Protein AF-A0A436DFE8-F1 (afdb_monomer_lite)

Radius of gyration: 16.12 Å; chains: 1; bounding box: 27×28×52 Å

pLDDT: mean 70.56, std 18.18, range [44.34, 97.19]

Foldseek 3Di:
DPVVVVCVVVVVPPLQPDPVNPDPPVRDDPVQLQQQQQQDPQADFAFRDRHGNHSHLPDDGPDPVSVLRSQLSVCSNVVVDDSNSVVD

Structure (mmCIF, N/CA/C/O backbone):
data_AF-A0A436DFE8-F1
#
_entry.id   AF-A0A436DFE8-F1
#
loop_
_atom_site.group_PDB
_atom_site.id
_atom_site.type_symbol
_atom_site.label_atom_id
_atom_site.label_alt_id
_atom_site.label_comp_id
_atom_site.label_asym_id
_atom_site.label_entity_id
_atom_site.label_seq_id
_atom_site.pdbx_PDB_ins_code
_atom_site.Cartn_x
_atom_site.Cartn_y
_atom_site.Cartn_z
_atom_site.occupancy
_atom_site.B_iso_or_equiv
_atom_site.auth_seq_id
_atom_site.auth_comp_id
_atom_site.auth_asym_id
_atom_site.auth_atom_id
_atom_site.pdbx_PDB_model_num
ATOM 1 N N . MET A 1 1 ? -5.251 -17.773 -41.885 1.00 52.94 1 MET A N 1
ATOM 2 C CA . MET A 1 1 ? -4.217 -17.952 -40.835 1.00 52.94 1 MET A CA 1
ATOM 3 C C . MET A 1 1 ? -3.166 -16.824 -40.814 1.00 52.94 1 MET A C 1
ATOM 5 O O . MET A 1 1 ? -2.004 -17.087 -40.550 1.00 52.94 1 MET A O 1
ATOM 9 N N . ARG A 1 2 ? -3.537 -15.559 -41.081 1.00 53.19 2 ARG A N 1
ATOM 10 C CA . ARG A 1 2 ? -2.611 -14.403 -41.001 1.00 53.19 2 ARG A CA 1
ATOM 11 C C . ARG A 1 2 ? -3.064 -13.318 -40.015 1.00 53.19 2 ARG A C 1
ATOM 13 O O . ARG A 1 2 ? -2.228 -12.593 -39.504 1.00 53.19 2 ARG A O 1
ATOM 20 N N . ALA A 1 3 ? -4.357 -13.265 -39.685 1.00 49.53 3 ALA A N 1
ATOM 21 C CA . ALA A 1 3 ? -4.904 -12.303 -38.725 1.00 49.53 3 ALA A CA 1
ATOM 22 C C . ALA A 1 3 ? -4.578 -12.638 -37.255 1.00 49.53 3 ALA A C 1
ATOM 24 O O . ALA A 1 3 ? -4.514 -11.742 -36.426 1.00 49.53 3 ALA A O 1
ATOM 25 N N . VAL A 1 4 ? -4.314 -13.911 -36.931 1.00 52.50 4 VAL A N 1
ATOM 26 C CA . VAL A 1 4 ? -4.018 -14.351 -35.551 1.00 52.50 4 VAL A CA 1
ATOM 27 C C . VAL A 1 4 ? -2.628 -13.882 -35.085 1.00 52.50 4 VAL A C 1
ATOM 29 O O . VAL A 1 4 ? -2.419 -13.644 -33.902 1.00 52.50 4 VAL A O 1
ATOM 32 N N . LEU A 1 5 ? -1.692 -13.661 -36.016 1.00 52.03 5 LEU A N 1
ATOM 33 C CA . LEU A 1 5 ? -0.318 -13.236 -35.711 1.00 52.03 5 LEU A CA 1
ATOM 34 C C . LEU A 1 5 ? -0.187 -11.736 -35.388 1.00 52.03 5 LEU A C 1
ATOM 36 O O . LEU A 1 5 ? 0.825 -11.332 -34.828 1.00 52.03 5 LEU A O 1
ATOM 40 N N . ALA A 1 6 ? -1.196 -10.917 -35.704 1.00 52.16 6 ALA A N 1
ATOM 41 C CA . ALA A 1 6 ? -1.165 -9.470 -35.460 1.00 52.16 6 ALA A CA 1
ATOM 42 C C . ALA A 1 6 ? -1.773 -9.053 -34.107 1.00 52.16 6 ALA A C 1
ATOM 44 O O . ALA A 1 6 ? -1.614 -7.909 -33.696 1.00 52.16 6 ALA A O 1
ATOM 45 N N . ILE A 1 7 ? -2.455 -9.967 -33.407 1.00 54.28 7 ILE A N 1
ATOM 46 C CA . ILE A 1 7 ? -3.097 -9.695 -32.105 1.00 54.28 7 ILE A CA 1
ATOM 47 C C . ILE A 1 7 ? -2.149 -10.039 -30.943 1.00 54.28 7 ILE A C 1
ATOM 49 O O . ILE A 1 7 ? -2.234 -9.455 -29.866 1.00 54.28 7 ILE A O 1
ATOM 53 N N . LEU A 1 8 ? -1.184 -10.931 -31.182 1.00 51.66 8 LEU A N 1
ATOM 54 C CA . LEU A 1 8 ? -0.212 -11.373 -30.184 1.00 51.66 8 LEU A CA 1
ATOM 55 C C . LEU A 1 8 ? 0.646 -10.249 -29.561 1.00 51.66 8 LEU A C 1
ATOM 57 O O . LEU A 1 8 ? 0.847 -10.308 -28.353 1.00 51.66 8 LEU A O 1
ATOM 61 N N . PRO A 1 9 ? 1.121 -9.212 -30.288 1.00 51.69 9 PRO A N 1
ATOM 62 C CA . PRO A 1 9 ? 1.947 -8.176 -29.676 1.00 51.69 9 PRO A CA 1
ATOM 63 C C . PRO A 1 9 ? 1.129 -7.154 -28.874 1.00 51.69 9 PRO A C 1
ATOM 65 O O . PRO A 1 9 ? 1.699 -6.494 -28.015 1.00 51.69 9 PRO A O 1
ATOM 68 N N . LEU A 1 10 ? -0.190 -7.041 -29.091 1.00 50.44 10 LEU A N 1
ATOM 69 C CA . LEU A 1 10 ? -1.051 -6.143 -28.304 1.00 50.4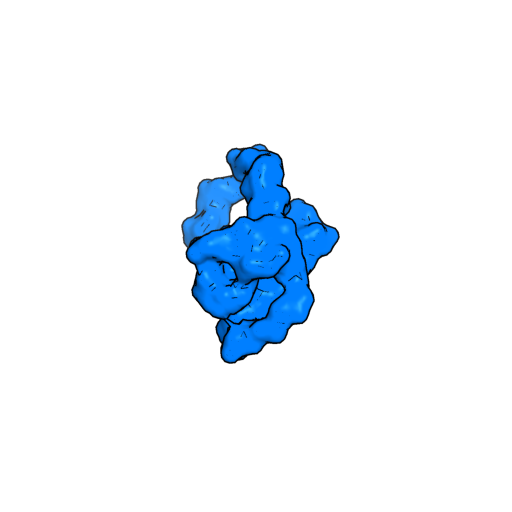4 10 LEU A CA 1
ATOM 70 C C . LEU A 1 10 ? -1.292 -6.654 -26.877 1.00 50.44 10 LEU A C 1
ATOM 72 O O . LEU A 1 10 ? -1.508 -5.852 -25.973 1.00 50.44 10 LEU A O 1
ATOM 76 N N . LEU A 1 11 ? -1.232 -7.971 -26.664 1.00 51.38 11 LEU A N 1
ATOM 77 C CA . LEU A 1 11 ? -1.452 -8.586 -25.351 1.00 51.38 11 LEU A CA 1
ATOM 78 C C . LEU A 1 11 ? -0.264 -8.409 -24.389 1.00 51.38 11 LEU A C 1
ATOM 80 O O . LEU A 1 11 ? -0.436 -8.565 -23.187 1.00 51.38 11 LEU A O 1
ATOM 84 N N . PHE A 1 12 ? 0.925 -8.056 -24.891 1.00 50.31 12 PHE A N 1
ATOM 85 C CA . PHE A 1 12 ? 2.130 -7.886 -24.066 1.00 50.31 12 PHE A CA 1
ATOM 86 C C . PHE A 1 12 ? 2.367 -6.449 -23.577 1.00 50.31 12 PHE A C 1
ATOM 88 O O . PHE A 1 12 ? 3.295 -6.222 -22.807 1.00 50.31 12 PHE A O 1
ATOM 95 N N . VAL A 1 13 ? 1.548 -5.474 -23.988 1.00 50.34 13 VAL A N 1
ATOM 96 C CA . VAL A 1 13 ? 1.761 -4.044 -23.665 1.00 50.34 13 VAL A CA 1
ATOM 97 C C . VAL A 1 13 ? 0.803 -3.520 -22.587 1.00 50.34 13 VAL A C 1
ATOM 99 O O . VAL A 1 13 ? 0.895 -2.368 -22.175 1.00 50.34 13 VAL A O 1
ATOM 102 N N . SER A 1 14 ? -0.141 -4.339 -22.120 1.00 51.94 14 SER A N 1
ATOM 103 C CA . SER A 1 14 ? -1.263 -3.868 -21.298 1.00 51.94 14 SER A CA 1
ATOM 104 C C . SER A 1 14 ? -0.971 -3.738 -19.802 1.00 51.94 14 SER A C 1
ATOM 106 O O . SER A 1 14 ? -1.751 -3.093 -19.110 1.00 51.94 14 SER A O 1
ATOM 108 N N . ALA A 1 15 ? 0.125 -4.304 -19.286 1.00 50.66 15 ALA A N 1
ATOM 109 C CA . ALA A 1 15 ? 0.414 -4.260 -17.847 1.00 50.66 15 ALA A CA 1
ATOM 110 C C . ALA A 1 15 ? 0.920 -2.884 -17.361 1.00 50.66 15 ALA A C 1
ATOM 112 O O . ALA A 1 15 ? 0.749 -2.551 -16.197 1.00 50.66 15 ALA A O 1
ATOM 113 N N . CYS A 1 16 ? 1.472 -2.048 -18.251 1.00 53.91 16 CYS A N 1
ATOM 114 C CA . CYS A 1 16 ? 2.082 -0.757 -17.891 1.00 53.91 16 CYS A CA 1
ATOM 115 C C . CYS A 1 16 ? 1.261 0.471 -18.333 1.00 53.91 16 CYS A C 1
ATOM 117 O O . CYS A 1 16 ? 1.800 1.570 -18.400 1.00 53.91 16 CYS A O 1
ATOM 119 N N . ALA A 1 17 ? -0.013 0.313 -18.706 1.00 51.09 17 ALA A N 1
ATOM 120 C CA . ALA A 1 17 ? -0.791 1.360 -19.382 1.00 51.09 17 ALA A CA 1
ATOM 121 C C . ALA A 1 17 ? -1.723 2.179 -18.461 1.00 51.09 17 ALA A C 1
ATOM 123 O O . ALA A 1 17 ? -2.662 2.813 -18.949 1.00 51.09 17 ALA A O 1
ATOM 124 N N . ASN A 1 18 ? -1.520 2.175 -17.137 1.00 52.00 18 ASN A N 1
ATOM 125 C CA . ASN A 1 18 ? -2.333 3.011 -16.248 1.00 52.00 18 ASN A CA 1
ATOM 126 C C . ASN A 1 18 ? -1.965 4.511 -16.430 1.00 52.00 18 ASN A C 1
ATOM 128 O O . ASN A 1 18 ? -0.796 4.830 -16.581 1.00 52.00 18 ASN A O 1
ATOM 132 N N . PRO A 1 19 ? -2.897 5.481 -16.453 1.00 45.06 19 PRO A N 1
ATOM 133 C CA . PRO A 1 19 ? -2.568 6.893 -16.730 1.00 45.06 19 PRO A CA 1
ATOM 134 C C . PRO A 1 19 ? -1.657 7.577 -15.692 1.00 45.06 19 PRO A C 1
ATOM 136 O O . PRO A 1 19 ? -1.135 8.659 -15.962 1.00 45.06 19 PRO A O 1
ATOM 139 N N . TRP A 1 20 ? -1.464 6.948 -14.529 1.00 45.66 20 TRP A N 1
ATOM 140 C CA . TRP A 1 20 ? -0.545 7.373 -13.471 1.00 45.66 20 TRP A CA 1
ATOM 141 C C . TRP A 1 20 ? 0.904 6.879 -13.708 1.00 45.66 20 TRP A C 1
ATOM 143 O O . TRP A 1 20 ? 1.816 7.376 -13.056 1.00 45.66 20 TRP A O 1
ATOM 153 N N . THR A 1 21 ? 1.144 6.013 -14.708 1.00 48.69 21 THR A N 1
ATOM 154 C CA . THR A 1 21 ? 2.471 5.514 -15.157 1.00 48.69 21 THR A CA 1
ATOM 155 C C . THR A 1 21 ? 3.333 6.528 -15.913 1.00 48.69 21 THR A C 1
ATOM 157 O O . THR A 1 21 ? 4.442 6.198 -16.333 1.00 48.69 21 THR A O 1
ATOM 160 N N . LYS A 1 22 ? 2.874 7.766 -16.143 1.00 44.34 22 LYS A N 1
ATOM 161 C CA . LYS A 1 22 ? 3.595 8.716 -17.016 1.00 44.34 22 LYS A CA 1
ATOM 162 C C . LYS A 1 22 ? 4.949 9.207 -16.486 1.00 44.34 22 LYS A C 1
ATOM 164 O O . LYS A 1 22 ? 5.590 10.000 -17.169 1.00 44.34 22 LYS A O 1
ATOM 169 N N . VAL A 1 23 ? 5.397 8.729 -15.330 1.00 48.41 23 VAL A N 1
ATOM 170 C CA . VAL A 1 23 ? 6.774 8.903 -14.872 1.00 48.41 23 VAL A CA 1
ATOM 171 C C . VAL A 1 23 ? 7.442 7.524 -14.876 1.00 48.41 23 VAL A C 1
ATOM 173 O O . VAL A 1 23 ? 7.062 6.675 -14.070 1.00 48.41 23 VAL A O 1
ATOM 176 N N . PRO A 1 24 ? 8.405 7.263 -15.778 1.00 52.38 24 PRO A N 1
ATOM 177 C CA . PRO A 1 24 ? 9.252 6.078 -15.701 1.00 52.38 24 PRO A CA 1
ATOM 178 C C . PRO A 1 24 ? 9.843 5.926 -14.289 1.00 52.38 24 PRO A C 1
ATOM 180 O O . PRO A 1 24 ? 10.374 6.885 -13.742 1.00 52.38 24 PRO A O 1
ATOM 183 N N . GLU A 1 25 ? 9.810 4.727 -13.696 1.00 49.66 25 GLU A N 1
ATOM 184 C CA . GLU A 1 25 ? 10.351 4.455 -12.341 1.00 49.66 25 GLU A CA 1
ATOM 185 C C . GLU A 1 25 ? 11.826 4.876 -12.186 1.00 49.66 25 GLU A C 1
ATOM 187 O O . GLU A 1 25 ? 12.259 5.260 -11.103 1.00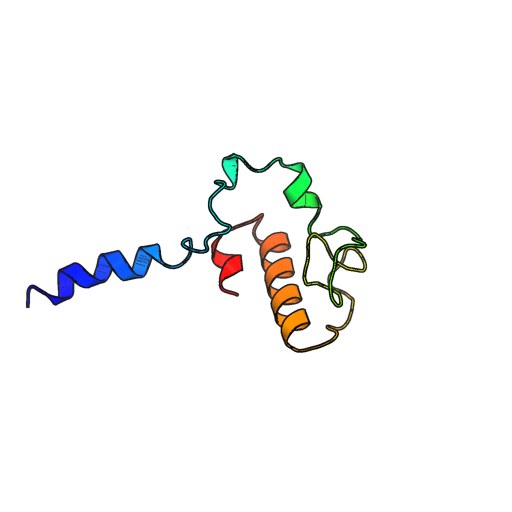 49.66 25 GLU A O 1
ATOM 192 N N . ALA A 1 26 ? 12.596 4.872 -13.279 1.00 51.94 26 ALA A N 1
ATOM 193 C CA . ALA A 1 26 ? 13.973 5.370 -13.316 1.00 51.94 26 ALA A CA 1
ATOM 194 C C . ALA A 1 26 ? 14.098 6.886 -13.041 1.00 51.94 26 ALA A C 1
ATOM 196 O O . ALA A 1 26 ? 15.187 7.365 -12.730 1.00 51.94 26 ALA A O 1
ATOM 197 N N . GLU A 1 27 ? 12.994 7.626 -13.148 1.00 50.62 27 GLU A N 1
ATOM 198 C CA . GLU A 1 27 ? 12.883 9.063 -12.891 1.00 50.62 27 GLU A CA 1
ATOM 199 C C . GLU A 1 27 ? 12.247 9.364 -11.522 1.00 50.62 27 GLU A C 1
ATOM 201 O O . GLU A 1 27 ? 12.294 10.507 -11.061 1.00 50.62 27 GLU A O 1
ATOM 206 N N . LEU A 1 28 ? 11.695 8.357 -10.826 1.00 51.69 28 LEU A N 1
ATOM 207 C CA . LEU A 1 28 ? 11.165 8.529 -9.474 1.00 51.69 28 LEU A CA 1
ATOM 208 C C . LEU A 1 28 ? 12.315 8.597 -8.452 1.00 51.69 28 LEU A C 1
ATOM 210 O O . LEU A 1 28 ? 13.177 7.712 -8.401 1.00 51.69 28 LEU A O 1
ATOM 214 N N . PRO A 1 29 ? 12.350 9.619 -7.577 1.00 51.97 29 PRO A N 1
ATOM 215 C CA . PRO A 1 29 ? 13.375 9.710 -6.551 1.00 51.97 29 PRO A CA 1
ATOM 216 C C . PRO A 1 29 ? 13.356 8.477 -5.634 1.00 51.97 29 PRO A C 1
ATOM 218 O O . PRO A 1 29 ? 12.341 8.166 -5.011 1.00 51.97 29 PRO A O 1
ATOM 221 N N . LYS A 1 30 ? 14.522 7.841 -5.443 1.00 51.59 30 LYS A N 1
ATOM 222 C CA . LYS A 1 30 ? 14.778 6.767 -4.459 1.00 51.59 30 LYS A CA 1
ATOM 223 C C . LYS A 1 30 ? 14.063 6.923 -3.092 1.00 51.59 30 LYS A C 1
ATOM 225 O O . LYS A 1 30 ? 13.649 5.898 -2.550 1.00 51.59 30 LYS A O 1
ATOM 230 N N . PRO A 1 31 ? 13.875 8.128 -2.506 1.00 53.00 31 PRO A N 1
ATOM 231 C CA . PRO A 1 31 ? 13.098 8.289 -1.270 1.00 53.00 31 PRO A CA 1
ATOM 232 C C . PRO A 1 31 ? 11.610 7.904 -1.357 1.00 53.00 31 PRO A C 1
ATOM 234 O O . PRO A 1 31 ? 11.059 7.511 -0.331 1.00 53.00 31 PRO A O 1
ATOM 237 N N . ILE A 1 32 ? 10.968 7.952 -2.531 1.00 52.09 32 ILE A N 1
ATOM 238 C CA . ILE A 1 32 ? 9.562 7.530 -2.704 1.00 52.09 32 ILE A CA 1
ATOM 239 C C . ILE A 1 32 ? 9.423 6.014 -2.489 1.00 52.09 32 ILE A C 1
ATOM 241 O O . ILE A 1 32 ? 8.462 5.548 -1.884 1.00 52.09 32 ILE A O 1
ATOM 245 N N . ARG A 1 33 ? 10.456 5.243 -2.843 1.00 51.28 33 ARG A N 1
ATOM 246 C CA . ARG A 1 33 ? 10.526 3.782 -2.655 1.00 51.28 33 ARG A CA 1
ATOM 247 C C . ARG A 1 33 ? 10.539 3.361 -1.179 1.00 51.28 33 ARG A C 1
ATOM 249 O O . ARG A 1 33 ? 10.043 2.300 -0.829 1.00 51.28 33 ARG A O 1
ATOM 256 N N . TYR A 1 34 ? 11.084 4.208 -0.304 1.00 55.44 34 TYR A N 1
ATOM 257 C CA . TYR A 1 34 ? 11.066 4.008 1.151 1.00 55.44 34 TYR A CA 1
ATOM 258 C C . TYR A 1 34 ? 9.786 4.534 1.813 1.00 55.44 34 TYR A C 1
ATOM 260 O O . TYR A 1 34 ? 9.585 4.291 3.001 1.00 55.44 34 TYR A O 1
ATOM 268 N N . ALA A 1 35 ? 8.943 5.277 1.090 1.00 59.56 35 ALA A N 1
ATOM 269 C CA . ALA A 1 35 ? 7.731 5.867 1.649 1.00 59.56 35 ALA A CA 1
ATOM 270 C C . ALA A 1 35 ? 6.610 4.832 1.835 1.00 59.56 35 ALA A C 1
ATOM 272 O O . ALA A 1 35 ? 5.875 4.935 2.809 1.00 59.56 35 ALA A O 1
ATOM 273 N N . MET A 1 36 ? 6.540 3.805 0.974 1.00 59.91 36 MET A N 1
ATOM 274 C CA . MET A 1 36 ? 5.514 2.744 1.009 1.00 59.91 36 MET A CA 1
ATOM 275 C C . MET A 1 36 ? 5.553 1.889 2.291 1.00 59.91 36 MET A C 1
ATOM 277 O O . MET A 1 36 ? 4.533 1.365 2.708 1.00 59.91 36 MET A O 1
ATOM 281 N N . ALA A 1 37 ? 6.705 1.791 2.965 1.00 62.06 37 ALA A N 1
ATOM 282 C CA . ALA A 1 37 ? 6.878 1.053 4.225 1.00 62.06 37 ALA A CA 1
ATOM 283 C C . ALA A 1 37 ? 7.055 1.989 5.436 1.00 62.06 37 ALA A C 1
ATOM 285 O O . ALA A 1 37 ? 7.819 1.703 6.358 1.00 62.06 37 ALA A O 1
ATOM 286 N N . ARG A 1 38 ? 6.428 3.170 5.410 1.00 75.94 38 ARG A N 1
ATOM 287 C CA . ARG A 1 38 ? 6.471 4.137 6.514 1.00 75.94 38 ARG A CA 1
ATOM 288 C C . ARG A 1 38 ? 5.066 4.508 6.969 1.00 75.94 38 ARG A C 1
ATOM 290 O O . ARG A 1 38 ? 4.157 4.512 6.139 1.00 75.94 38 ARG A O 1
ATOM 297 N N . PRO A 1 39 ? 4.895 4.843 8.262 1.00 85.31 39 PRO A N 1
ATOM 298 C CA . PRO A 1 39 ? 3.642 5.394 8.745 1.00 85.31 39 PRO A CA 1
ATOM 299 C C . PRO A 1 39 ? 3.294 6.655 7.955 1.00 85.31 39 PRO A C 1
ATOM 301 O O . PRO A 1 39 ? 4.140 7.541 7.799 1.00 85.31 39 PRO A O 1
ATOM 304 N N . SER A 1 40 ? 2.059 6.743 7.476 1.00 85.44 40 SER A N 1
ATOM 305 C CA . SER A 1 40 ? 1.581 7.869 6.681 1.00 85.44 40 SER A CA 1
ATOM 306 C C . SER A 1 40 ? 0.207 8.341 7.151 1.00 85.44 40 SER A C 1
ATOM 308 O O . SER A 1 40 ? -0.690 7.519 7.349 1.00 85.44 40 SER A O 1
ATOM 310 N N . PRO A 1 41 ? -0.003 9.662 7.309 1.00 87.00 41 PRO A N 1
ATOM 311 C CA . PRO A 1 41 ? -1.317 10.215 7.620 1.00 87.00 41 PRO A CA 1
ATOM 312 C C . PRO A 1 41 ? -2.225 10.323 6.383 1.00 87.00 41 PRO A C 1
ATOM 314 O O . PRO A 1 41 ? -3.378 10.723 6.514 1.00 87.00 41 PRO A O 1
ATOM 317 N N . PHE A 1 42 ? -1.726 9.989 5.189 1.00 86.38 42 PHE A N 1
ATOM 318 C CA . PHE A 1 42 ? -2.428 10.164 3.913 1.00 86.38 42 PHE A CA 1
ATOM 319 C C . PHE A 1 42 ? -2.982 8.850 3.346 1.00 86.38 42 PHE A C 1
ATOM 321 O O . PHE A 1 42 ? -3.106 8.706 2.131 1.00 86.38 42 PHE A O 1
ATOM 328 N N . VAL A 1 43 ? -3.306 7.895 4.220 1.00 91.25 43 VAL A N 1
ATOM 329 C CA . VAL A 1 43 ? -3.888 6.602 3.839 1.00 91.25 43 VAL A CA 1
ATOM 330 C C . VAL A 1 43 ? -5.376 6.546 4.175 1.00 91.25 43 VAL A C 1
ATOM 332 O O . VAL A 1 43 ? -5.801 6.860 5.292 1.00 91.25 43 VAL A O 1
ATOM 335 N N . PHE A 1 44 ? -6.177 6.106 3.210 1.00 93.31 44 PHE A N 1
ATOM 336 C CA . PHE A 1 44 ? -7.542 5.655 3.457 1.00 93.31 44 PHE A CA 1
ATOM 337 C C . PHE A 1 44 ? -7.501 4.200 3.922 1.00 93.31 44 PHE A C 1
ATOM 339 O O . PHE A 1 44 ? -6.806 3.378 3.330 1.00 93.31 44 PHE A O 1
ATOM 346 N N . GLY A 1 45 ? -8.217 3.882 5.003 1.00 94.62 45 GLY A N 1
ATOM 347 C CA . GLY A 1 45 ? -8.036 2.592 5.669 1.00 94.62 45 GLY A CA 1
ATOM 348 C C . GLY A 1 45 ? -6.616 2.470 6.225 1.00 94.62 45 GLY A C 1
ATOM 349 O O . GLY A 1 45 ? -6.126 3.396 6.880 1.00 94.62 45 GLY A O 1
ATOM 350 N N . ASN A 1 46 ? -5.964 1.340 5.977 1.00 95.31 46 ASN A N 1
ATOM 351 C CA . ASN A 1 46 ? -4.609 1.075 6.441 1.00 95.31 46 ASN A CA 1
ATOM 352 C C . ASN A 1 46 ? -3.552 1.129 5.330 1.00 95.31 46 ASN A C 1
ATOM 354 O O . ASN A 1 46 ? -2.378 1.295 5.668 1.00 95.31 46 ASN A O 1
ATOM 358 N N . TYR A 1 47 ? -3.950 1.026 4.058 1.00 92.12 47 TYR A N 1
ATOM 359 C CA . TYR A 1 47 ? -3.030 0.774 2.943 1.00 92.12 47 TYR A CA 1
ATOM 360 C C . TYR A 1 47 ? -3.286 1.623 1.698 1.00 92.12 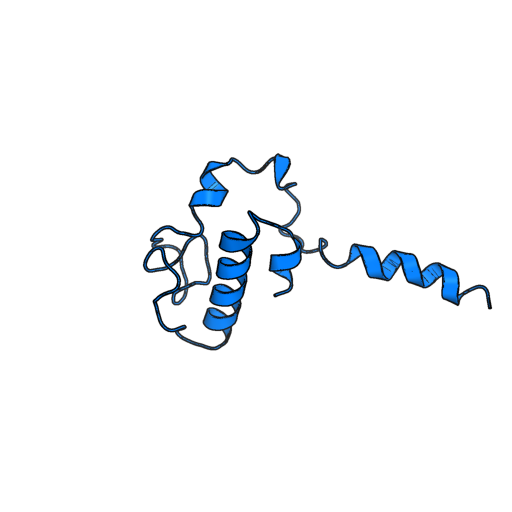47 TYR A C 1
ATOM 362 O O . TYR A 1 47 ? -2.378 1.842 0.910 1.00 92.12 47 TYR A O 1
ATOM 370 N N . CYS A 1 48 ? -4.498 2.134 1.477 1.00 92.25 48 CYS A N 1
ATOM 371 C CA . CYS A 1 48 ? -4.761 2.888 0.251 1.00 92.25 48 CYS A CA 1
ATOM 372 C C . CYS A 1 48 ? -4.192 4.316 0.331 1.00 92.25 48 CYS A C 1
ATOM 374 O O . CYS A 1 48 ? -4.864 5.242 0.794 1.00 92.25 48 CYS A O 1
ATOM 376 N N . GLY A 1 49 ? -2.956 4.500 -0.135 1.00 88.19 49 GLY A N 1
ATOM 377 C CA . GLY A 1 49 ? -2.272 5.789 -0.234 1.00 88.19 49 GLY A CA 1
ATOM 378 C C . GLY A 1 49 ? -0.748 5.633 -0.206 1.00 88.19 49 GLY A C 1
ATOM 379 O O . GLY A 1 49 ? -0.238 4.520 -0.223 1.00 88.19 49 GLY A O 1
ATOM 380 N N . PRO A 1 50 ? 0.018 6.734 -0.168 1.00 83.56 50 PRO A N 1
ATOM 381 C CA . PRO A 1 50 ? 1.466 6.654 -0.008 1.00 83.56 50 PRO A CA 1
ATOM 382 C C . PRO A 1 50 ? 1.821 6.179 1.407 1.00 83.56 50 PRO A C 1
ATOM 384 O O . PRO A 1 50 ? 1.530 6.895 2.366 1.00 83.56 50 PRO A O 1
ATOM 387 N N . GLY A 1 51 ? 2.490 5.032 1.542 1.00 83.75 51 GLY A N 1
ATOM 388 C CA . GLY A 1 51 ? 2.829 4.445 2.848 1.00 83.75 51 GLY A CA 1
ATOM 389 C C . GLY A 1 51 ? 1.711 3.590 3.435 1.00 83.75 51 GLY A C 1
ATOM 390 O O . GLY A 1 51 ? 0.684 3.388 2.804 1.00 83.75 51 GLY A O 1
ATOM 391 N N . THR A 1 52 ? 1.885 3.122 4.671 1.00 88.25 52 THR A N 1
ATOM 392 C CA . THR A 1 52 ? 0.829 2.395 5.399 1.00 88.25 52 THR A CA 1
ATOM 393 C C . THR A 1 52 ? 0.483 3.118 6.693 1.00 88.25 52 THR A C 1
ATOM 395 O O . THR A 1 52 ? 1.208 4.009 7.140 1.00 88.25 52 THR A O 1
ATOM 398 N N . ARG A 1 53 ? -0.621 2.752 7.348 1.00 91.38 53 ARG A N 1
ATOM 399 C CA . ARG A 1 53 ? -1.015 3.385 8.618 1.00 91.38 53 ARG A CA 1
ATOM 400 C C . ARG A 1 53 ? 0.020 3.184 9.726 1.00 91.38 53 ARG A C 1
ATOM 402 O O . ARG A 1 53 ? 0.234 4.085 10.532 1.00 91.38 53 ARG A O 1
ATOM 409 N N . THR A 1 54 ? 0.645 2.013 9.777 1.00 87.50 54 THR A N 1
ATOM 410 C CA . THR A 1 54 ? 1.574 1.611 10.847 1.00 87.50 54 THR A CA 1
ATOM 411 C C . THR A 1 54 ? 3.032 1.576 10.400 1.00 87.50 54 THR A C 1
ATOM 413 O O . THR A 1 54 ? 3.915 1.412 11.235 1.00 87.50 54 THR A O 1
ATOM 416 N N . GLY A 1 55 ? 3.308 1.759 9.107 1.00 82.75 55 GLY A N 1
ATOM 417 C CA . GLY A 1 55 ? 4.635 1.552 8.524 1.00 82.75 55 GLY A CA 1
ATOM 418 C C . GLY A 1 55 ? 4.990 0.090 8.271 1.00 82.75 55 GLY A C 1
ATOM 419 O O . GLY A 1 55 ? 6.122 -0.209 7.911 1.00 82.75 55 GLY A O 1
ATOM 420 N N . ASP A 1 56 ? 4.035 -0.819 8.440 1.00 83.94 56 ASP A N 1
ATOM 421 C CA . ASP A 1 56 ? 4.170 -2.234 8.118 1.00 83.94 56 ASP A CA 1
ATOM 422 C C . ASP A 1 56 ? 2.847 -2.804 7.573 1.00 83.94 56 ASP A C 1
ATOM 424 O O . ASP A 1 56 ? 1.868 -2.080 7.371 1.00 83.94 56 ASP A O 1
ATOM 428 N N . LEU A 1 57 ? 2.827 -4.114 7.316 1.00 86.12 57 LEU A N 1
ATOM 429 C CA . LEU A 1 57 ? 1.664 -4.856 6.817 1.00 86.12 57 LEU A CA 1
ATOM 430 C C . LEU A 1 57 ? 0.910 -5.596 7.941 1.00 86.12 57 LEU A C 1
ATOM 432 O O . LEU A 1 57 ? 0.192 -6.553 7.667 1.00 86.12 57 LEU A O 1
ATOM 436 N N . SER A 1 58 ? 1.088 -5.196 9.207 1.00 87.75 58 SER A N 1
ATOM 437 C CA . SER A 1 58 ? 0.528 -5.924 10.360 1.00 87.75 58 SER A CA 1
ATOM 438 C C . SER A 1 58 ? -0.937 -5.591 10.656 1.00 87.75 58 SER A C 1
ATOM 440 O O . SER A 1 58 ? -1.650 -6.394 11.264 1.00 87.75 58 SER A O 1
ATOM 442 N N . ALA A 1 59 ? -1.403 -4.412 10.239 1.00 91.69 59 ALA A N 1
ATOM 443 C CA . ALA A 1 59 ? -2.782 -3.999 10.443 1.00 91.69 59 ALA A CA 1
ATOM 444 C C . ALA A 1 59 ? -3.760 -4.871 9.631 1.00 91.69 59 ALA A C 1
ATOM 446 O O . ALA A 1 59 ? -3.508 -5.286 8.503 1.00 91.69 59 ALA A O 1
ATOM 447 N N . ARG A 1 60 ? -4.934 -5.151 10.201 1.00 96.50 60 ARG A N 1
ATOM 448 C CA . ARG A 1 60 ? -5.991 -5.846 9.457 1.00 96.50 60 ARG A CA 1
ATOM 449 C C . ARG A 1 60 ? -6.625 -4.872 8.458 1.00 96.50 60 ARG A C 1
ATOM 451 O O . ARG A 1 60 ? -7.038 -3.806 8.913 1.00 96.50 60 ARG A O 1
ATOM 458 N N . PRO A 1 61 ? -6.777 -5.214 7.165 1.00 96.94 61 PRO A N 1
ATOM 459 C CA . PRO A 1 61 ? -7.472 -4.354 6.212 1.00 96.94 61 PRO A CA 1
ATOM 460 C C . PRO A 1 61 ? -8.860 -3.941 6.709 1.00 96.94 61 PRO A C 1
ATOM 462 O O . PRO A 1 61 ? -9.592 -4.756 7.280 1.00 96.94 61 PRO A O 1
ATOM 465 N N . ALA A 1 62 ? -9.204 -2.669 6.519 1.00 97.19 62 ALA A N 1
ATOM 466 C CA . ALA A 1 62 ? -10.478 -2.104 6.950 1.00 97.19 62 ALA A CA 1
ATOM 467 C C . ALA A 1 62 ? -11.658 -2.670 6.146 1.00 97.19 62 ALA A C 1
ATOM 469 O O . ALA A 1 62 ? -12.737 -2.890 6.696 1.00 97.19 62 ALA A O 1
ATOM 470 N N . ASP A 1 63 ? -11.439 -2.931 4.857 1.00 97.00 63 ASP A N 1
ATOM 471 C CA . ASP A 1 63 ? -12.413 -3.507 3.939 1.00 97.00 63 ASP A CA 1
ATOM 472 C C . ASP A 1 63 ? -11.722 -4.263 2.782 1.00 97.00 63 ASP A C 1
ATOM 474 O O . ASP A 1 63 ? -10.517 -4.527 2.802 1.00 97.00 63 ASP A O 1
ATOM 478 N N . ARG A 1 64 ? -12.507 -4.661 1.772 1.00 96.94 64 ARG A N 1
ATOM 479 C CA . ARG A 1 64 ? -12.009 -5.395 0.598 1.00 96.94 64 ARG A CA 1
ATOM 480 C C . ARG A 1 64 ? -11.118 -4.549 -0.313 1.00 96.94 64 ARG A C 1
ATOM 482 O O . ARG A 1 64 ? -10.252 -5.122 -0.965 1.00 96.94 64 ARG A O 1
ATOM 489 N N . LEU A 1 65 ? -11.347 -3.238 -0.389 1.00 95.25 65 LEU A N 1
ATOM 490 C CA . LEU A 1 65 ? -10.515 -2.333 -1.182 1.00 9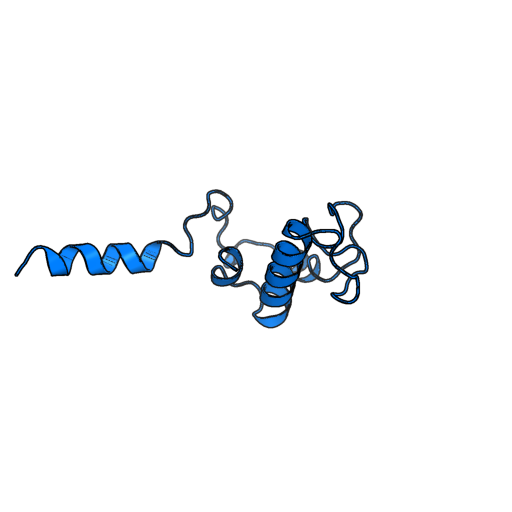5.25 65 LEU A CA 1
ATOM 491 C C . LEU A 1 65 ? -9.157 -2.157 -0.497 1.00 95.25 65 LEU A C 1
ATOM 493 O O . LEU A 1 65 ? -8.120 -2.314 -1.133 1.00 95.25 65 LEU A O 1
ATOM 497 N N . ASP A 1 66 ? -9.168 -1.949 0.817 1.00 95.75 66 ASP A N 1
ATOM 498 C CA . ASP A 1 66 ? -7.963 -1.837 1.638 1.00 95.75 66 ASP A CA 1
ATOM 499 C C . ASP A 1 66 ? -7.114 -3.122 1.598 1.00 95.75 66 ASP A C 1
ATOM 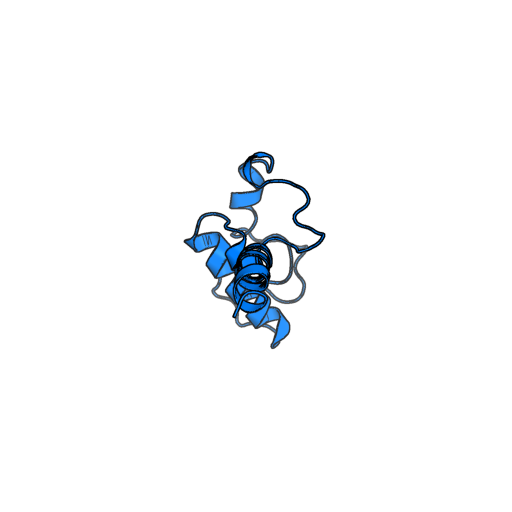501 O O . ASP A 1 66 ? -5.889 -3.063 1.649 1.00 95.75 66 ASP A O 1
ATOM 505 N N . ALA A 1 67 ? -7.740 -4.295 1.432 1.00 95.50 67 ALA A N 1
ATOM 506 C CA . ALA A 1 67 ? -7.029 -5.564 1.246 1.00 95.50 67 ALA A CA 1
ATOM 507 C C . ALA A 1 67 ? -6.312 -5.664 -0.117 1.00 95.50 67 ALA A C 1
ATOM 509 O O . ALA A 1 67 ? -5.226 -6.245 -0.203 1.00 95.50 67 ALA A O 1
ATOM 510 N N . ALA A 1 68 ? -6.888 -5.085 -1.176 1.00 92.81 68 ALA A N 1
ATOM 511 C CA . ALA A 1 68 ? -6.217 -4.981 -2.472 1.00 92.81 68 ALA A CA 1
ATOM 512 C C . ALA A 1 68 ? -5.011 -4.034 -2.374 1.00 92.81 68 ALA A C 1
ATOM 514 O O . ALA A 1 68 ? -3.906 -4.402 -2.765 1.00 92.81 68 ALA A O 1
ATOM 515 N N . CYS A 1 69 ? -5.188 -2.876 -1.727 1.00 91.81 69 CYS A N 1
ATOM 516 C CA . CYS A 1 69 ? -4.094 -1.945 -1.443 1.00 91.81 69 CYS A CA 1
ATOM 517 C C . CYS A 1 69 ? -2.975 -2.602 -0.607 1.00 91.81 69 CYS A C 1
ATOM 519 O O . CYS A 1 69 ? -1.801 -2.455 -0.929 1.00 91.81 69 CYS A O 1
ATOM 521 N N . GLN A 1 70 ? -3.311 -3.415 0.403 1.00 91.12 70 GLN A N 1
ATOM 522 C CA . GLN A 1 70 ? -2.314 -4.163 1.183 1.00 91.12 70 GLN A CA 1
ATOM 523 C C . GLN A 1 70 ? -1.478 -5.110 0.307 1.00 91.12 70 GLN A C 1
ATOM 525 O O . GLN A 1 70 ? -0.265 -5.230 0.488 1.00 91.12 70 GLN A O 1
ATOM 530 N N . THR A 1 71 ? -2.124 -5.797 -0.639 1.00 90.25 71 THR A N 1
ATOM 531 C CA . THR A 1 71 ? -1.463 -6.734 -1.561 1.00 90.25 71 THR A CA 1
ATOM 532 C C . THR A 1 71 ? -0.543 -5.993 -2.528 1.00 90.25 71 THR A C 1
ATOM 534 O O . THR A 1 71 ? 0.598 -6.410 -2.745 1.00 90.25 71 THR A O 1
ATOM 537 N N . HIS A 1 72 ? -1.017 -4.864 -3.053 1.00 87.69 72 HIS A N 1
ATOM 538 C CA . HIS A 1 72 ? -0.236 -3.948 -3.874 1.00 87.69 72 HIS A CA 1
ATOM 539 C C . HIS A 1 72 ? 1.031 -3.479 -3.139 1.00 87.69 72 HIS A C 1
ATOM 541 O O . HIS A 1 72 ? 2.144 -3.653 -3.641 1.00 87.69 72 HIS A O 1
ATOM 547 N N . ASP A 1 73 ? 0.894 -2.988 -1.908 1.00 85.00 73 ASP A N 1
ATOM 548 C CA . ASP A 1 73 ? 2.026 -2.489 -1.123 1.00 85.00 73 ASP A CA 1
ATOM 549 C C . ASP A 1 73 ? 3.029 -3.599 -0.792 1.00 85.00 73 ASP A C 1
ATOM 551 O O . ASP A 1 73 ? 4.242 -3.401 -0.901 1.00 85.00 73 ASP A O 1
ATOM 555 N N . ALA A 1 74 ? 2.544 -4.802 -0.464 1.00 84.75 74 ALA A N 1
ATOM 556 C CA . ALA A 1 74 ? 3.391 -5.975 -0.258 1.00 84.75 74 ALA A CA 1
ATOM 557 C C . ALA A 1 74 ? 4.217 -6.319 -1.507 1.00 84.75 74 ALA A C 1
ATOM 559 O O . ALA A 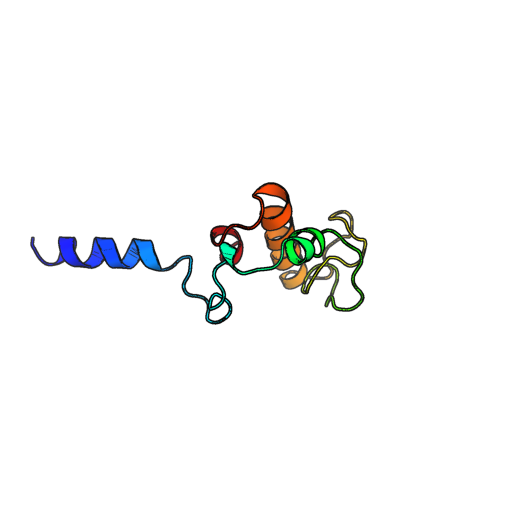1 74 ? 5.407 -6.631 -1.397 1.00 84.75 74 ALA A O 1
ATOM 560 N N . CYS A 1 75 ? 3.611 -6.225 -2.694 1.00 81.44 75 CYS A N 1
ATOM 561 C CA . CYS A 1 75 ? 4.302 -6.429 -3.963 1.00 81.44 75 CYS A CA 1
ATOM 562 C C . CYS A 1 75 ? 5.404 -5.381 -4.176 1.00 81.44 75 CYS A C 1
ATOM 564 O O . CYS A 1 75 ? 6.542 -5.744 -4.488 1.00 81.44 75 CYS A O 1
ATOM 566 N N . TYR A 1 76 ? 5.100 -4.104 -3.935 1.00 77.31 76 TYR A N 1
ATOM 567 C CA . TYR A 1 76 ? 6.063 -3.008 -4.061 1.00 77.31 76 TYR A CA 1
ATOM 568 C C . TYR A 1 76 ? 7.255 -3.157 -3.102 1.00 77.31 76 TYR A C 1
ATOM 570 O O . TYR A 1 76 ? 8.408 -3.009 -3.523 1.00 77.31 76 TYR A O 1
ATOM 578 N N . ILE A 1 77 ? 6.996 -3.534 -1.844 1.00 74.69 77 ILE A N 1
ATOM 579 C CA . ILE A 1 77 ? 8.026 -3.792 -0.824 1.00 74.69 77 ILE A CA 1
ATOM 580 C C . ILE A 1 77 ? 8.925 -4.969 -1.231 1.00 74.69 77 ILE A C 1
ATOM 582 O O . ILE A 1 77 ? 10.149 -4.873 -1.121 1.00 74.69 77 ILE A O 1
ATOM 586 N N . ALA A 1 78 ? 8.340 -6.070 -1.715 1.00 74.06 78 ALA A N 1
ATOM 587 C CA . ALA A 1 78 ? 9.071 -7.297 -2.029 1.00 74.06 78 ALA A CA 1
ATOM 588 C C . ALA A 1 78 ? 9.860 -7.229 -3.345 1.00 74.06 78 ALA A C 1
ATOM 590 O O . ALA A 1 78 ? 10.946 -7.800 -3.441 1.00 74.06 78 ALA A O 1
ATOM 591 N N . ARG A 1 79 ? 9.316 -6.569 -4.376 1.00 63.75 79 ARG A N 1
ATOM 592 C CA . ARG A 1 79 ? 9.882 -6.583 -5.737 1.00 63.75 79 ARG A CA 1
ATOM 593 C C . ARG A 1 79 ? 10.641 -5.325 -6.121 1.00 63.75 79 ARG A C 1
ATOM 595 O O . ARG A 1 79 ? 11.063 -5.220 -7.268 1.00 63.75 79 ARG A O 1
ATOM 602 N N . HIS A 1 80 ? 10.852 -4.398 -5.187 1.00 61.12 80 HIS A N 1
ATOM 603 C CA . HIS A 1 80 ? 11.579 -3.163 -5.464 1.00 61.12 80 HIS A CA 1
ATOM 604 C C . HIS A 1 80 ? 10.925 -2.328 -6.585 1.00 61.12 80 HIS A C 1
ATOM 606 O O . HIS A 1 80 ? 11.629 -1.894 -7.499 1.00 61.12 80 HIS A O 1
ATOM 612 N N . ASN A 1 81 ? 9.621 -2.055 -6.452 1.00 58.59 81 ASN A N 1
ATOM 613 C CA . ASN A 1 81 ? 8.810 -1.204 -7.337 1.00 58.59 81 ASN A CA 1
ATOM 614 C C . ASN A 1 81 ? 8.795 -1.659 -8.801 1.00 58.59 81 ASN A C 1
ATOM 616 O O . ASN A 1 81 ? 9.599 -1.210 -9.619 1.00 58.59 81 ASN A O 1
ATOM 620 N N . HIS A 1 82 ? 7.865 -2.549 -9.132 1.00 62.50 82 HIS A N 1
ATOM 621 C CA . HIS A 1 82 ? 7.712 -3.070 -10.483 1.00 62.50 82 HIS A CA 1
ATOM 622 C C . HIS A 1 82 ? 6.274 -2.867 -10.956 1.00 62.50 82 HIS A C 1
ATOM 624 O O . HIS A 1 82 ? 5.348 -3.139 -10.196 1.00 62.50 82 HIS A O 1
ATOM 630 N N . CYS A 1 83 ? 6.087 -2.440 -12.207 1.00 68.31 83 CYS A N 1
ATOM 631 C CA . CYS A 1 83 ? 4.775 -2.098 -12.772 1.00 68.31 83 CYS A CA 1
ATOM 632 C C . CYS A 1 83 ? 3.761 -3.255 -12.723 1.00 68.31 83 CYS A C 1
ATOM 634 O O . CYS A 1 83 ? 2.559 -3.023 -12.719 1.00 68.31 83 CYS A O 1
ATOM 636 N N . ASP A 1 84 ? 4.232 -4.503 -12.632 1.00 71.31 84 ASP A N 1
ATOM 637 C CA . ASP A 1 84 ? 3.368 -5.678 -12.444 1.00 71.31 84 ASP A CA 1
ATOM 638 C C . ASP A 1 84 ? 2.540 -5.615 -11.150 1.00 71.31 84 ASP A C 1
ATOM 640 O O . ASP A 1 84 ? 1.506 -6.272 -11.051 1.00 71.31 84 ASP A O 1
ATOM 644 N N . CYS A 1 85 ? 2.987 -4.847 -10.152 1.00 74.44 85 CYS A N 1
ATOM 645 C CA . CYS A 1 85 ? 2.269 -4.678 -8.895 1.00 74.44 85 CYS A CA 1
ATOM 646 C C . CYS A 1 85 ? 0.986 -3.845 -9.051 1.00 74.44 85 CYS A C 1
ATOM 648 O O . CYS A 1 85 ? 0.075 -4.008 -8.247 1.00 74.44 85 CYS A O 1
ATOM 650 N N . ASP A 1 86 ? 0.871 -3.014 -10.092 1.00 74.25 86 ASP A N 1
ATOM 651 C CA . ASP A 1 86 ? -0.295 -2.143 -10.313 1.00 74.25 86 ASP A CA 1
ATOM 652 C C . ASP A 1 86 ? -1.533 -2.915 -10.805 1.00 74.25 86 ASP A C 1
ATOM 654 O O . ASP A 1 86 ? -2.639 -2.375 -10.831 1.00 74.25 86 ASP A O 1
ATOM 658 N N . GLY A 1 87 ? -1.349 -4.169 -11.231 1.00 65.38 87 GLY A N 1
ATOM 659 C CA . GLY A 1 87 ? -2.424 -5.075 -11.642 1.00 65.38 87 GLY A CA 1
ATOM 660 C C . GLY A 1 87 ? -2.825 -6.106 -10.583 1.00 65.38 87 GLY A C 1
ATOM 661 O O . GLY A 1 87 ? -3.601 -7.005 -10.914 1.00 65.38 87 GLY A O 1
ATOM 662 N N . ALA A 1 88 ? -2.253 -6.025 -9.376 1.00 56.28 88 ALA A N 1
ATOM 663 C CA . ALA A 1 88 ? -2.467 -6.976 -8.283 1.00 56.28 88 ALA A CA 1
ATOM 664 C C . ALA A 1 88 ? -3.827 -6.819 -7.582 1.00 56.28 88 ALA A C 1
ATOM 666 O O . ALA A 1 88 ? -4.351 -5.685 -7.510 1.00 56.28 88 ALA A O 1
#

Sequence (88 aa):
MRAVLAILPLLFVSACANPWTKVPEAELPKPIRYAMARPSPFVFGNYCGPGTRTGDLSARPADRLDAACQTHDACYIARHNHCDCDGA

Secondary structure (DSSP, 8-state):
--SGGGTTTGGGSGGG--GGG-S-GGGS-HHHHTTTTSB-TT-BTTTBSSSBSSSSS-SPPSSHHHHHHHHHHHHHHHHTS-GGGGG-